Protein AF-A0AB72ZME0-F1 (afdb_monomer_lite)

pLDDT: mean 93.03, std 6.41, range [48.22, 98.38]

Radius of gyration: 19.63 Å; chains: 1; bounding box: 42×45×48 Å

Secondary structure (DSSP, 8-state):
-TTSTT------EEEEEEE-SSHHHHHHHHHHHHHHHHTT--EEEEE-GGGGT-SSHHHHHT-S-HHHHTTSGGGHHHHHHHTSGGGGGEEEE-S-EE-SPPBSTTSB--SSS-------SS-GGGS-EE-HHHHHHHHHHHHHHHHSSTT--SSTTTT----S-----------

Organism: NCBI:txid992134

Structure (mmCIF, N/CA/C/O backbone):
data_AF-A0AB72ZME0-F1
#
_entry.id   AF-A0AB72ZME0-F1
#
loop_
_atom_site.group_PDB
_atom_site.id
_atom_site.type_symbol
_atom_site.label_atom_id
_atom_site.label_alt_id
_atom_site.label_comp_id
_atom_site.label_asym_id
_atom_site.label_entity_id
_atom_site.label_seq_id
_atom_site.pdbx_PDB_ins_code
_atom_site.Cartn_x
_atom_site.Cartn_y
_atom_site.Cartn_z
_atom_site.occupancy
_atom_site.B_iso_or_equiv
_atom_site.auth_seq_id
_atom_site.auth_comp_id
_atom_site.auth_asym_id
_atom_site.auth_atom_id
_atom_site.pdbx_PDB_model_num
ATOM 1 N N . GLU A 1 1 ? 9.634 -21.412 -12.908 1.00 82.00 1 GLU A N 1
ATOM 2 C CA . GLU A 1 1 ? 8.438 -20.679 -13.377 1.00 82.00 1 GLU A CA 1
ATOM 3 C C . GLU A 1 1 ? 8.686 -19.833 -14.618 1.00 82.00 1 GLU A C 1
ATOM 5 O O . GLU A 1 1 ? 8.499 -20.377 -15.693 1.00 82.00 1 GLU A O 1
ATOM 10 N N . TYR A 1 2 ? 9.127 -18.568 -14.533 1.00 81.31 2 TYR A N 1
ATOM 11 C CA . TYR A 1 2 ? 9.151 -17.682 -15.717 1.00 81.31 2 TYR A CA 1
ATOM 12 C C . TYR A 1 2 ? 10.041 -18.182 -16.874 1.00 81.31 2 TYR A C 1
ATOM 14 O O . TYR A 1 2 ? 9.603 -18.197 -18.017 1.00 81.31 2 TYR A O 1
ATOM 22 N N . ASP A 1 3 ? 11.263 -18.635 -16.578 1.00 84.12 3 ASP A N 1
ATOM 23 C CA . ASP A 1 3 ? 12.234 -19.108 -17.584 1.00 84.12 3 ASP A CA 1
ATOM 24 C C . ASP A 1 3 ? 12.280 -20.647 -17.681 1.00 84.12 3 ASP A C 1
ATOM 26 O O . ASP A 1 3 ? 13.297 -21.264 -17.986 1.00 84.12 3 ASP A O 1
ATOM 30 N N . THR A 1 4 ? 11.182 -21.311 -17.316 1.00 88.94 4 THR A N 1
ATOM 31 C CA . THR A 1 4 ? 11.095 -22.775 -17.292 1.00 88.94 4 THR A CA 1
ATOM 32 C C . THR A 1 4 ? 10.085 -23.243 -18.338 1.00 88.94 4 THR A C 1
ATOM 34 O O . THR A 1 4 ? 8.924 -22.842 -18.258 1.00 88.94 4 THR A O 1
ATOM 37 N N . PRO A 1 5 ? 10.460 -24.110 -19.302 1.00 85.62 5 PRO A N 1
ATOM 38 C CA . PRO A 1 5 ? 9.501 -24.678 -20.247 1.00 85.62 5 PRO A CA 1
ATOM 39 C C . PRO A 1 5 ? 8.353 -25.394 -19.522 1.00 85.62 5 PRO A C 1
ATOM 41 O O . PRO A 1 5 ? 8.590 -26.305 -18.733 1.00 85.62 5 PRO A O 1
ATOM 44 N N . GLY A 1 6 ? 7.113 -24.974 -19.792 1.00 91.12 6 GLY A N 1
ATOM 45 C CA . GLY A 1 6 ? 5.913 -25.495 -19.126 1.00 91.12 6 GLY A CA 1
ATOM 46 C C . GLY A 1 6 ? 5.653 -24.943 -17.717 1.00 91.12 6 GLY A C 1
ATOM 47 O O . GLY A 1 6 ? 4.735 -25.425 -17.062 1.00 91.12 6 GLY A O 1
ATOM 48 N N . GLY A 1 7 ? 6.440 -23.967 -17.252 1.00 88.75 7 GLY A N 1
ATOM 49 C CA . GLY A 1 7 ? 6.212 -23.277 -15.982 1.00 88.75 7 GLY A CA 1
ATOM 50 C C . GLY A 1 7 ? 5.061 -22.271 -16.044 1.00 88.75 7 GLY A C 1
ATOM 51 O O . GLY A 1 7 ? 4.694 -21.780 -17.115 1.00 88.75 7 GLY A O 1
ATOM 52 N N . GLU A 1 8 ? 4.519 -21.932 -14.877 1.00 90.50 8 GLU A N 1
ATOM 53 C CA . GLU A 1 8 ? 3.464 -20.930 -14.721 1.00 90.50 8 GLU A CA 1
ATOM 54 C C . GLU A 1 8 ? 4.072 -19.645 -14.141 1.00 90.50 8 GLU A C 1
ATOM 56 O O . GLU A 1 8 ? 4.465 -19.613 -12.971 1.00 90.50 8 GLU A O 1
ATOM 61 N N . PRO A 1 9 ? 4.208 -18.564 -14.930 1.00 91.75 9 PRO A N 1
ATOM 62 C CA . PRO A 1 9 ? 4.853 -17.349 -14.457 1.00 91.75 9 PRO A CA 1
ATOM 63 C C . PRO A 1 9 ? 4.050 -16.705 -13.324 1.00 91.75 9 PRO A C 1
ATOM 65 O O . PRO A 1 9 ? 2.824 -16.593 -13.376 1.00 91.75 9 PRO A O 1
ATOM 68 N N . ILE A 1 10 ? 4.759 -16.229 -12.301 1.00 93.75 10 ILE A N 1
ATOM 69 C CA . ILE A 1 10 ? 4.130 -15.538 -11.177 1.00 93.75 10 ILE A CA 1
ATOM 70 C C . ILE A 1 10 ? 3.662 -14.161 -11.655 1.00 93.75 10 ILE A C 1
ATOM 72 O O . ILE A 1 10 ? 4.464 -13.341 -12.094 1.00 93.75 10 ILE A O 1
ATOM 76 N N . ALA A 1 11 ? 2.359 -13.898 -11.548 1.00 92.88 11 ALA A N 1
ATOM 77 C CA . ALA A 1 11 ? 1.760 -12.669 -12.062 1.00 92.88 11 ALA A CA 1
ATOM 78 C C . ALA A 1 11 ? 2.068 -11.429 -11.208 1.00 92.88 11 ALA A C 1
ATOM 80 O O . ALA A 1 11 ? 2.200 -10.332 -11.740 1.00 92.88 11 ALA A O 1
ATOM 81 N N . ALA A 1 12 ? 2.135 -11.581 -9.885 1.00 96.12 12 ALA A N 1
ATOM 82 C CA . ALA A 1 12 ? 2.455 -10.508 -8.948 1.00 96.12 12 ALA A CA 1
ATOM 83 C C . ALA A 1 12 ? 2.923 -11.092 -7.610 1.00 96.12 12 ALA A C 1
ATOM 85 O O . ALA A 1 12 ? 2.459 -12.158 -7.201 1.00 96.12 12 ALA A O 1
ATOM 86 N N . ALA A 1 13 ? 3.782 -10.365 -6.899 1.00 97.56 13 ALA A N 1
ATOM 87 C CA . ALA A 1 13 ? 4.153 -10.678 -5.523 1.00 97.56 13 ALA A CA 1
ATOM 88 C C . ALA A 1 13 ? 3.448 -9.718 -4.563 1.00 97.56 13 ALA A C 1
ATOM 90 O O . ALA A 1 13 ? 3.591 -8.502 -4.680 1.00 97.56 13 ALA A O 1
ATOM 91 N N . ILE A 1 14 ? 2.701 -10.261 -3.600 1.00 98.06 14 ILE A N 1
ATOM 92 C CA . ILE A 1 14 ? 1.997 -9.476 -2.580 1.00 98.06 14 ILE A CA 1
ATOM 93 C C . ILE A 1 14 ? 2.715 -9.656 -1.250 1.00 98.06 14 ILE A C 1
ATOM 95 O O . ILE A 1 14 ? 2.843 -10.767 -0.740 1.00 98.06 14 ILE A O 1
ATOM 99 N N . SER A 1 15 ? 3.191 -8.551 -0.699 1.00 97.12 15 SER A N 1
ATOM 100 C CA . SER A 1 15 ? 3.930 -8.513 0.551 1.00 97.12 15 SER A CA 1
ATOM 101 C C . SER A 1 15 ? 3.043 -8.070 1.702 1.00 97.12 15 SER A C 1
ATOM 103 O O . SER A 1 15 ? 2.248 -7.138 1.569 1.00 97.12 15 SER A O 1
ATOM 105 N N . ASN A 1 16 ? 3.235 -8.712 2.853 1.00 96.31 16 ASN A N 1
ATOM 106 C CA . ASN A 1 16 ? 2.682 -8.261 4.126 1.00 96.31 16 ASN A CA 1
ATOM 107 C C . ASN A 1 16 ? 3.666 -7.375 4.916 1.00 96.31 16 ASN A C 1
ATOM 109 O O . ASN A 1 16 ? 3.413 -7.058 6.074 1.00 96.31 16 ASN A O 1
ATOM 113 N N . TYR A 1 17 ? 4.801 -6.996 4.324 1.00 95.81 17 TYR A N 1
ATOM 114 C CA . TYR A 1 17 ? 5.729 -6.054 4.943 1.00 95.81 17 TYR A CA 1
ATOM 115 C C . TYR A 1 17 ? 5.244 -4.617 4.786 1.00 95.81 17 TYR A C 1
ATOM 117 O O . TYR A 1 17 ? 4.735 -4.224 3.732 1.00 95.81 17 TYR A O 1
ATOM 125 N N . GLU A 1 18 ? 5.466 -3.847 5.844 1.00 96.19 18 GLU A N 1
ATOM 126 C CA . GLU A 1 18 ? 5.328 -2.402 5.861 1.00 96.19 18 GLU A CA 1
ATOM 127 C C . GLU A 1 18 ? 6.729 -1.795 5.812 1.00 96.19 18 GLU A C 1
ATOM 129 O O . GLU A 1 18 ? 7.530 -2.027 6.714 1.00 96.19 18 GLU A O 1
ATOM 134 N N . PHE A 1 19 ? 7.030 -1.084 4.728 1.00 97.38 19 PHE A N 1
ATOM 135 C CA . PHE A 1 19 ? 8.337 -0.480 4.494 1.00 97.38 19 PHE A CA 1
ATOM 136 C C . PHE A 1 19 ? 8.390 0.936 5.069 1.00 97.38 19 PHE A C 1
ATOM 138 O O . PHE A 1 19 ? 7.417 1.696 4.988 1.00 97.38 19 PHE A O 1
ATOM 145 N N . ASP A 1 20 ? 9.553 1.318 5.582 1.00 95.94 20 ASP A N 1
ATOM 146 C CA . ASP A 1 20 ? 9.855 2.670 6.030 1.00 95.94 20 ASP A CA 1
ATOM 147 C C . ASP A 1 20 ? 10.879 3.380 5.116 1.00 95.94 20 ASP A C 1
ATOM 149 O O . ASP A 1 20 ? 11.230 2.927 4.022 1.00 95.94 20 ASP A O 1
ATOM 153 N N . ARG A 1 21 ? 11.318 4.573 5.534 1.00 94.69 21 ARG A N 1
ATOM 154 C CA . ARG A 1 21 ? 12.308 5.383 4.803 1.00 94.69 21 ARG A CA 1
ATOM 155 C C . ARG A 1 21 ? 13.759 5.012 5.125 1.00 94.69 21 ARG A C 1
ATOM 157 O O . ARG A 1 21 ? 14.677 5.730 4.715 1.00 94.69 21 ARG A O 1
ATOM 164 N N . SER A 1 22 ? 13.988 3.967 5.916 1.00 96.81 22 SER A N 1
ATOM 165 C CA . SER A 1 22 ? 15.321 3.579 6.362 1.00 96.81 22 SER A CA 1
ATOM 166 C C . SER A 1 22 ? 16.192 3.146 5.177 1.00 96.81 22 SER A C 1
ATOM 168 O O . SER A 1 22 ? 15.710 2.619 4.170 1.00 96.81 22 SER A O 1
ATOM 170 N N . PRO A 1 23 ? 17.518 3.340 5.262 1.00 96.25 23 PRO A N 1
ATOM 171 C CA . PRO A 1 23 ? 18.447 2.822 4.264 1.00 96.25 23 PRO A CA 1
ATOM 172 C C . PRO A 1 23 ? 18.276 1.337 3.932 1.00 96.25 23 PRO A C 1
ATOM 174 O O . PRO A 1 23 ? 18.524 0.950 2.791 1.00 96.25 23 PRO A O 1
ATOM 177 N N . GLN A 1 24 ? 17.913 0.532 4.929 1.00 97.19 24 GLN A N 1
ATOM 178 C CA . GLN A 1 24 ? 17.754 -0.910 4.842 1.00 97.19 24 GLN A CA 1
ATOM 179 C C . GLN A 1 24 ? 16.534 -1.265 3.993 1.00 97.19 24 GLN A C 1
ATOM 181 O O . GLN A 1 24 ? 16.676 -2.010 3.024 1.00 97.19 24 GLN A O 1
ATOM 186 N N . ASP A 1 25 ? 15.384 -0.654 4.274 1.00 97.75 25 ASP A N 1
ATOM 187 C CA . ASP A 1 25 ? 14.147 -0.901 3.532 1.00 97.75 25 ASP A CA 1
ATOM 188 C C . ASP A 1 25 ? 14.238 -0.398 2.094 1.00 97.75 25 ASP A C 1
ATOM 190 O O . ASP A 1 25 ? 13.860 -1.104 1.159 1.00 97.75 25 ASP A O 1
ATOM 194 N N . ILE A 1 26 ? 14.854 0.766 1.869 1.00 97.94 26 ILE A N 1
ATOM 195 C CA . ILE A 1 26 ? 15.099 1.254 0.506 1.00 97.94 26 ILE A CA 1
ATOM 196 C C . ILE A 1 26 ? 16.062 0.335 -0.264 1.00 97.94 26 ILE A C 1
ATOM 198 O O . ILE A 1 26 ? 15.895 0.127 -1.469 1.00 97.94 26 ILE A O 1
ATOM 202 N N . ALA A 1 27 ? 17.077 -0.229 0.397 1.00 97.75 27 ALA A N 1
ATOM 203 C CA . ALA A 1 27 ? 17.967 -1.202 -0.233 1.00 97.75 27 ALA A CA 1
ATOM 204 C C . ALA A 1 27 ? 17.237 -2.515 -0.556 1.00 97.75 27 ALA A C 1
ATOM 206 O O . ALA A 1 27 ? 17.448 -3.078 -1.632 1.00 97.75 27 ALA A O 1
ATOM 207 N N . LEU A 1 28 ? 16.351 -2.968 0.334 1.00 97.94 28 LEU A N 1
ATOM 208 C CA . LEU A 1 28 ? 15.506 -4.135 0.112 1.00 97.94 28 LEU A CA 1
ATOM 209 C C . LEU A 1 28 ? 14.566 -3.914 -1.080 1.00 97.94 28 LEU A C 1
ATOM 211 O O . LEU A 1 28 ? 14.568 -4.731 -1.999 1.00 97.94 28 LEU A O 1
ATOM 215 N N . LEU A 1 29 ? 13.853 -2.785 -1.133 1.00 98.12 29 LEU A N 1
ATOM 216 C CA . LEU A 1 29 ? 12.990 -2.417 -2.263 1.00 98.12 29 LEU A CA 1
ATOM 217 C C . LEU A 1 29 ? 13.755 -2.382 -3.588 1.00 98.12 29 LEU A C 1
ATOM 219 O O . LEU A 1 29 ? 13.258 -2.885 -4.590 1.00 98.12 29 LEU A O 1
ATOM 223 N N . ARG A 1 30 ? 14.987 -1.863 -3.593 1.00 97.94 30 ARG A N 1
ATOM 224 C CA . ARG A 1 30 ? 15.849 -1.856 -4.785 1.00 97.94 30 ARG A CA 1
ATOM 225 C C . ARG A 1 30 ? 16.263 -3.257 -5.237 1.00 97.94 30 ARG A C 1
ATOM 227 O O . ARG A 1 30 ? 16.419 -3.500 -6.429 1.00 97.94 30 ARG A O 1
ATOM 234 N N . ASN A 1 31 ? 16.500 -4.177 -4.308 1.00 97.69 31 ASN A N 1
ATOM 235 C CA . ASN A 1 31 ? 16.825 -5.556 -4.670 1.00 97.69 31 ASN A CA 1
ATOM 236 C C . ASN A 1 31 ? 15.583 -6.292 -5.182 1.00 97.69 31 ASN A C 1
ATOM 238 O O . ASN A 1 31 ? 15.660 -6.979 -6.198 1.00 97.69 31 ASN A O 1
ATOM 242 N N . ILE A 1 32 ? 14.435 -6.092 -4.530 1.00 97.88 32 ILE A N 1
ATOM 243 C CA . ILE A 1 32 ? 13.149 -6.644 -4.965 1.00 97.88 32 ILE A CA 1
ATOM 244 C C . ILE A 1 32 ? 12.785 -6.116 -6.353 1.00 97.88 32 ILE A C 1
ATOM 246 O O . ILE A 1 32 ? 12.384 -6.905 -7.201 1.00 97.88 32 ILE A O 1
ATOM 250 N N . SER A 1 33 ? 12.974 -4.820 -6.624 1.00 97.81 33 SER A N 1
ATOM 251 C CA . SER A 1 33 ? 12.619 -4.214 -7.911 1.00 97.81 33 SER A CA 1
ATOM 252 C C . SER A 1 33 ? 13.378 -4.842 -9.077 1.00 97.81 33 SER A C 1
ATOM 254 O O . SER A 1 33 ? 12.785 -5.077 -10.122 1.00 97.81 33 SER A O 1
ATOM 256 N N . LYS A 1 34 ? 14.656 -5.191 -8.888 1.00 97.50 34 LYS A N 1
ATOM 257 C CA . LYS A 1 34 ? 15.459 -5.892 -9.902 1.00 97.50 34 LYS A CA 1
ATOM 258 C C . LYS A 1 34 ? 14.909 -7.282 -10.214 1.00 97.50 34 LYS A C 1
ATOM 260 O O . LYS A 1 34 ? 14.816 -7.661 -11.377 1.00 97.50 34 LYS A O 1
ATOM 265 N N . VAL A 1 35 ? 14.535 -8.040 -9.180 1.00 96.56 35 VAL A N 1
ATOM 266 C CA . VAL A 1 35 ? 13.942 -9.379 -9.344 1.00 96.56 35 VAL A CA 1
ATOM 267 C C . VAL A 1 35 ? 12.570 -9.275 -10.010 1.00 96.56 35 VAL A C 1
ATOM 269 O O . VAL A 1 35 ? 12.286 -10.001 -10.959 1.00 96.56 35 VAL A O 1
ATOM 272 N N . ALA A 1 36 ? 11.744 -8.335 -9.550 1.00 97.31 36 ALA A N 1
ATOM 273 C CA . ALA A 1 36 ? 10.428 -8.039 -10.100 1.00 97.31 36 ALA A CA 1
ATOM 274 C C . ALA A 1 36 ? 10.502 -7.644 -11.585 1.00 97.31 36 ALA A C 1
ATOM 276 O O . ALA A 1 36 ? 9.726 -8.151 -12.393 1.00 97.31 36 ALA A O 1
ATOM 277 N N . ALA A 1 37 ? 11.471 -6.802 -11.955 1.00 96.88 37 ALA A N 1
ATOM 278 C CA . ALA A 1 37 ? 11.703 -6.389 -13.333 1.00 96.88 37 ALA A CA 1
ATOM 279 C C . ALA A 1 37 ? 12.152 -7.554 -14.223 1.00 96.88 37 ALA A C 1
ATOM 281 O O . ALA A 1 37 ? 11.607 -7.728 -15.310 1.00 96.88 37 ALA A O 1
ATOM 282 N N . ALA A 1 38 ? 13.091 -8.381 -13.750 1.00 95.50 38 ALA A N 1
ATOM 283 C CA . ALA A 1 38 ? 13.590 -9.537 -14.495 1.00 95.50 38 ALA A CA 1
ATOM 284 C C . ALA A 1 38 ? 12.515 -10.613 -14.730 1.00 95.50 38 ALA A C 1
ATOM 286 O O . ALA A 1 38 ? 12.517 -11.267 -15.769 1.00 95.50 38 ALA A O 1
ATOM 287 N N . ALA A 1 39 ? 11.595 -10.791 -13.777 1.00 95.62 39 ALA A N 1
ATOM 288 C CA . ALA A 1 39 ? 10.505 -11.763 -13.862 1.00 95.62 39 ALA A CA 1
ATOM 289 C C . ALA A 1 39 ? 9.193 -11.182 -14.426 1.00 95.62 39 ALA A C 1
ATOM 291 O O . ALA A 1 39 ? 8.195 -11.897 -14.482 1.00 95.62 39 ALA A O 1
ATOM 292 N N . HIS A 1 40 ? 9.166 -9.893 -14.791 1.00 95.38 40 HIS A N 1
ATOM 293 C CA . HIS A 1 40 ? 7.956 -9.150 -15.171 1.00 95.38 40 HIS A CA 1
ATOM 294 C C . HIS A 1 40 ? 6.791 -9.294 -14.175 1.00 95.38 40 HIS A C 1
ATOM 296 O O . HIS A 1 40 ? 5.620 -9.336 -14.550 1.00 95.38 40 HIS A O 1
ATOM 302 N N . MET A 1 41 ? 7.124 -9.332 -12.888 1.00 95.94 41 MET A N 1
ATOM 303 C CA . MET A 1 41 ? 6.198 -9.590 -11.794 1.00 95.94 41 MET A CA 1
ATOM 304 C C . MET A 1 41 ? 6.162 -8.366 -10.870 1.00 95.94 41 MET A C 1
ATOM 306 O O . MET A 1 41 ? 7.070 -8.216 -10.050 1.00 95.94 41 MET A O 1
ATOM 310 N N . PRO A 1 42 ? 5.146 -7.483 -10.950 1.00 97.12 42 PRO A N 1
ATOM 311 C CA . PRO A 1 42 ? 5.029 -6.363 -10.025 1.00 97.12 42 PRO A CA 1
ATOM 312 C C . PRO A 1 42 ? 4.973 -6.843 -8.571 1.00 97.12 42 PRO A C 1
ATOM 314 O O . PRO A 1 42 ? 4.313 -7.831 -8.239 1.00 97.12 42 PRO A O 1
ATOM 317 N N . PHE A 1 43 ? 5.650 -6.106 -7.699 1.00 98.38 43 PHE A N 1
ATOM 318 C CA . PHE A 1 43 ? 5.651 -6.323 -6.262 1.00 98.38 43 PHE A CA 1
ATOM 319 C C . PHE A 1 43 ? 4.798 -5.258 -5.580 1.00 98.38 43 PHE A C 1
ATOM 321 O O . PHE A 1 43 ? 5.044 -4.062 -5.738 1.00 98.38 43 PHE A O 1
ATOM 328 N N . ILE A 1 44 ? 3.812 -5.693 -4.799 1.00 98.31 44 ILE A N 1
ATOM 329 C CA . ILE A 1 44 ? 2.912 -4.824 -4.047 1.00 98.31 44 ILE A CA 1
ATOM 330 C C . ILE A 1 44 ? 3.188 -4.983 -2.552 1.00 98.31 44 ILE A C 1
ATOM 332 O O . ILE A 1 44 ? 2.995 -6.062 -1.996 1.00 98.31 44 ILE A O 1
ATOM 336 N N . GLY A 1 45 ? 3.609 -3.907 -1.894 1.00 97.75 45 GLY A N 1
ATOM 337 C CA . GLY A 1 45 ? 3.774 -3.829 -0.441 1.00 97.75 45 GLY A CA 1
ATOM 338 C C . GLY A 1 45 ? 2.955 -2.696 0.173 1.00 97.75 45 GLY A C 1
ATOM 339 O O . GLY A 1 45 ? 2.035 -2.160 -0.458 1.00 97.75 45 GLY A O 1
ATOM 340 N N . SER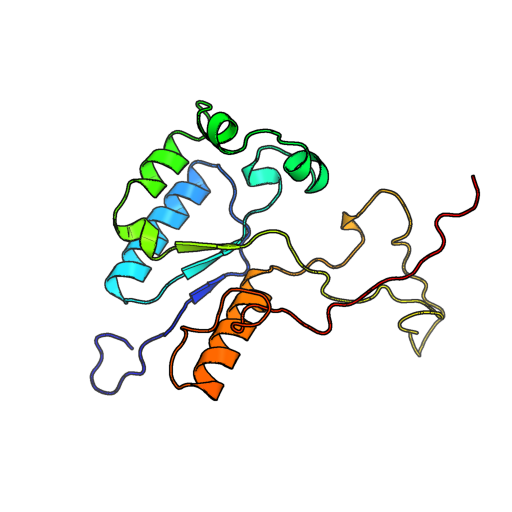 A 1 46 ? 3.300 -2.299 1.395 1.00 97.69 46 SER A N 1
ATOM 341 C CA . SER A 1 46 ? 2.720 -1.119 2.041 1.00 97.69 46 SER A CA 1
ATOM 342 C C . SER A 1 46 ? 3.757 -0.210 2.669 1.00 97.69 46 SER A C 1
ATOM 344 O O . SER A 1 46 ? 4.907 -0.593 2.869 1.00 97.69 46 SER A O 1
ATOM 346 N N . VAL A 1 47 ? 3.317 1.003 2.988 1.00 97.31 47 VAL A N 1
ATOM 347 C CA . VAL A 1 47 ? 4.048 1.958 3.822 1.00 97.31 47 VAL A CA 1
ATOM 348 C C . VAL A 1 47 ? 3.155 2.427 4.963 1.00 97.31 47 VAL A C 1
ATOM 350 O O . VAL A 1 47 ? 1.945 2.596 4.789 1.00 97.31 47 VAL A O 1
ATOM 353 N N . GLY A 1 48 ? 3.765 2.635 6.125 1.00 94.62 48 GLY A N 1
ATOM 354 C CA . GLY A 1 48 ? 3.091 3.116 7.327 1.00 94.62 48 GLY A CA 1
ATOM 355 C C . GLY A 1 48 ? 3.487 4.539 7.721 1.00 94.62 48 GLY A C 1
ATOM 356 O O . GLY A 1 48 ? 4.249 5.203 7.010 1.00 94.62 48 GLY A O 1
ATOM 357 N N . PRO A 1 49 ? 3.025 5.013 8.891 1.00 95.31 49 PRO A N 1
ATOM 358 C CA . PRO A 1 49 ? 3.397 6.316 9.445 1.00 95.31 49 PRO A CA 1
ATOM 359 C C . PRO A 1 49 ? 4.912 6.517 9.582 1.00 95.31 49 PRO A C 1
ATOM 361 O O . PRO A 1 49 ? 5.427 7.599 9.284 1.00 95.31 49 PRO A O 1
ATOM 364 N N . ALA A 1 50 ? 5.640 5.453 9.936 1.00 95.50 50 ALA A N 1
ATOM 365 C CA . ALA A 1 50 ? 7.092 5.470 10.098 1.00 95.50 50 ALA A CA 1
ATOM 366 C C . ALA A 1 50 ? 7.834 5.854 8.806 1.00 95.50 50 ALA A C 1
ATOM 368 O O . ALA A 1 50 ? 8.863 6.532 8.863 1.00 95.50 50 ALA A O 1
ATOM 369 N N . PHE A 1 51 ? 7.274 5.527 7.633 1.00 96.88 51 PHE A N 1
ATOM 370 C CA . PHE A 1 51 ? 7.806 5.976 6.344 1.00 96.88 51 PHE A CA 1
ATOM 371 C C . PHE A 1 51 ? 7.874 7.501 6.267 1.00 96.88 51 PHE A C 1
ATOM 373 O O . PHE A 1 51 ? 8.833 8.058 5.745 1.00 96.88 51 PHE A O 1
ATOM 380 N N . PHE A 1 52 ? 6.881 8.172 6.850 1.00 96.31 52 PHE A N 1
ATOM 381 C CA . PHE A 1 52 ? 6.804 9.622 6.937 1.00 96.31 52 PHE A CA 1
ATOM 382 C C . PHE A 1 52 ? 7.493 10.173 8.191 1.00 96.31 52 PHE A C 1
ATOM 384 O O . PHE A 1 52 ? 7.449 11.377 8.415 1.00 96.31 52 PHE A O 1
ATOM 391 N N . GLY A 1 53 ? 8.131 9.351 9.028 1.00 95.00 53 GLY A N 1
ATOM 392 C CA . GLY A 1 53 ? 8.670 9.781 10.322 1.00 95.00 53 GLY A CA 1
ATOM 393 C C . GLY A 1 53 ? 7.589 10.270 11.291 1.00 95.00 53 GLY A C 1
ATOM 394 O O . GLY A 1 53 ? 7.835 11.216 12.037 1.00 95.00 53 GLY A O 1
ATOM 395 N N . LYS A 1 54 ? 6.389 9.685 11.209 1.00 95.19 54 LYS A N 1
ATOM 396 C CA . LYS A 1 54 ? 5.231 9.955 12.069 1.00 95.19 54 LYS A CA 1
ATOM 397 C C . LYS A 1 54 ? 4.893 8.727 12.900 1.00 95.19 54 LYS A C 1
ATOM 399 O O . LYS A 1 54 ? 5.216 7.612 12.496 1.00 95.19 54 LYS A O 1
ATOM 404 N N . GLU A 1 55 ? 4.223 8.932 14.028 1.00 92.25 55 GLU A N 1
ATOM 405 C CA . GLU A 1 55 ? 3.818 7.825 14.905 1.00 92.25 55 GLU A CA 1
ATOM 406 C C . GLU A 1 55 ? 2.502 7.187 14.451 1.00 92.25 55 GLU A C 1
ATOM 408 O O . GLU A 1 55 ? 2.321 5.979 14.559 1.00 92.25 55 GLU A O 1
ATOM 413 N N . ASN A 1 56 ? 1.597 7.984 13.880 1.00 91.88 56 ASN A N 1
ATOM 414 C CA . ASN A 1 56 ? 0.266 7.543 13.474 1.00 91.88 56 ASN A CA 1
ATOM 415 C C . ASN A 1 56 ? -0.150 8.139 12.120 1.00 91.88 56 ASN A C 1
ATOM 417 O O . ASN A 1 56 ? 0.490 9.029 11.552 1.00 91.88 56 ASN A O 1
ATOM 421 N N . MET A 1 57 ? -1.241 7.604 11.574 1.00 92.12 57 MET A N 1
ATOM 422 C CA . MET A 1 57 ? -1.714 7.964 10.239 1.00 92.12 57 MET A CA 1
ATOM 423 C C . MET A 1 57 ? -2.404 9.340 10.196 1.00 92.12 57 MET A C 1
ATOM 425 O O . MET A 1 57 ? -2.444 9.965 9.135 1.00 92.12 57 MET A O 1
ATOM 429 N N . GLU A 1 58 ? -2.889 9.839 11.336 1.00 91.12 58 GLU A N 1
ATOM 430 C CA . GLU A 1 58 ? -3.492 11.173 11.464 1.00 91.12 58 GLU A CA 1
ATOM 431 C C . GLU A 1 58 ? -2.448 12.275 11.263 1.00 91.12 58 GLU A C 1
ATOM 433 O O . GLU A 1 58 ? -2.665 13.228 10.514 1.00 91.12 58 GLU A O 1
ATOM 438 N N . GLU A 1 59 ? -1.261 12.103 11.844 1.00 93.69 59 GLU A N 1
ATOM 439 C CA . GLU A 1 59 ? -0.135 13.015 11.652 1.00 93.69 59 GLU A CA 1
ATOM 440 C C . GLU A 1 59 ? 0.365 13.055 10.208 1.00 93.69 59 GLU A C 1
ATOM 442 O O . GLU A 1 59 ? 0.855 14.091 9.750 1.00 93.69 59 GLU A O 1
ATOM 447 N N . VAL A 1 60 ? 0.257 11.940 9.481 1.00 94.19 60 VAL A N 1
ATOM 448 C CA . VAL A 1 60 ? 0.576 11.912 8.049 1.00 94.19 60 VAL A CA 1
ATOM 449 C C . VAL A 1 60 ? -0.490 12.647 7.248 1.00 94.19 60 VAL A C 1
ATOM 451 O O . VAL A 1 60 ? -0.141 13.417 6.357 1.00 94.19 60 VAL A O 1
ATOM 454 N N . ALA A 1 61 ? -1.771 12.480 7.588 1.00 93.31 61 ALA A N 1
ATOM 455 C CA . ALA A 1 61 ? -2.855 13.238 6.964 1.00 93.31 61 ALA A CA 1
ATOM 456 C C . ALA A 1 61 ? -2.729 14.755 7.213 1.00 93.31 61 ALA A C 1
ATOM 458 O O . ALA A 1 61 ? -3.146 15.555 6.378 1.00 93.31 61 ALA A O 1
ATOM 459 N N . ALA A 1 62 ? -2.099 15.160 8.321 1.00 95.25 62 ALA A N 1
ATOM 460 C CA . ALA A 1 62 ? -1.812 16.559 8.634 1.00 95.25 62 ALA A CA 1
ATOM 461 C C . ALA A 1 62 ? -0.648 17.170 7.817 1.00 95.25 62 ALA A C 1
ATOM 463 O O . ALA A 1 62 ? -0.407 18.382 7.895 1.00 95.25 62 ALA A O 1
ATOM 464 N N . ILE A 1 63 ? 0.089 16.378 7.025 1.00 94.94 63 ILE A N 1
ATOM 465 C CA . ILE A 1 63 ? 1.149 16.887 6.143 1.00 94.94 63 ILE A CA 1
ATOM 466 C C . ILE A 1 63 ? 0.508 17.653 4.980 1.00 94.94 63 ILE A C 1
ATOM 468 O O . ILE A 1 63 ? -0.072 17.069 4.070 1.00 94.94 63 ILE A O 1
ATOM 472 N N . LYS A 1 64 ? 0.662 18.981 4.984 1.00 93.00 64 LYS A N 1
ATOM 473 C CA . LYS A 1 64 ? 0.065 19.870 3.970 1.00 93.00 64 LYS A CA 1
ATOM 474 C C . LYS A 1 64 ? 0.618 19.661 2.560 1.00 93.00 64 LYS A C 1
ATOM 476 O O . LYS A 1 64 ? -0.128 19.762 1.595 1.00 93.00 64 LYS A O 1
ATOM 481 N N . ASP A 1 65 ? 1.922 19.418 2.448 1.00 94.88 65 ASP A N 1
ATOM 482 C CA . ASP A 1 65 ? 2.613 19.273 1.167 1.00 94.88 65 ASP A CA 1
ATOM 483 C C . ASP A 1 65 ? 3.584 18.094 1.223 1.00 94.88 65 ASP A C 1
ATOM 485 O O . ASP A 1 65 ? 4.685 18.190 1.767 1.00 94.88 65 ASP A O 1
ATOM 489 N N . ILE A 1 66 ? 3.143 16.969 0.662 1.00 92.31 66 ILE A N 1
ATOM 490 C CA . ILE A 1 66 ? 3.915 15.725 0.592 1.00 92.31 66 ILE A CA 1
ATOM 491 C C . ILE A 1 66 ? 5.105 15.856 -0.374 1.00 92.31 66 ILE A C 1
ATOM 493 O O . ILE A 1 66 ? 6.136 15.224 -0.152 1.00 92.31 66 ILE A O 1
ATOM 497 N N . GLY A 1 67 ? 4.997 16.679 -1.423 1.00 91.88 67 GLY A N 1
ATOM 498 C CA . GLY A 1 67 ? 6.082 16.888 -2.385 1.00 91.88 67 GLY A CA 1
ATOM 499 C C . GLY A 1 67 ? 7.292 17.509 -1.700 1.00 91.88 67 GLY A C 1
ATOM 500 O O . GLY A 1 67 ? 8.352 16.888 -1.633 1.00 91.88 67 GLY A O 1
ATOM 501 N N . ASN A 1 68 ? 7.079 18.665 -1.066 1.00 94.62 68 ASN A N 1
ATOM 502 C CA . ASN A 1 68 ? 8.103 19.342 -0.268 1.00 94.62 68 ASN A CA 1
ATOM 503 C C . ASN A 1 68 ? 8.559 18.495 0.934 1.00 94.62 68 ASN A C 1
ATOM 505 O O . ASN A 1 68 ? 9.708 18.581 1.373 1.00 94.62 68 ASN A O 1
ATOM 50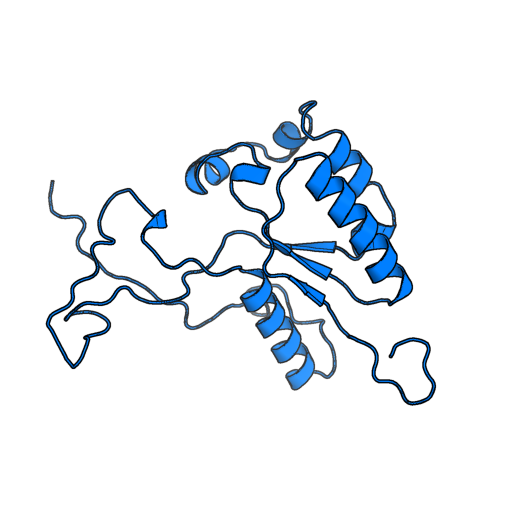9 N N . TYR A 1 69 ? 7.684 17.643 1.479 1.00 94.50 69 TYR A N 1
ATOM 510 C CA . TYR A 1 69 ? 8.051 16.719 2.554 1.00 94.50 69 TYR A CA 1
ATOM 511 C C . TYR A 1 69 ? 9.161 15.745 2.139 1.00 94.50 69 TYR A C 1
ATOM 513 O O . TYR A 1 69 ? 10.103 15.519 2.903 1.00 94.50 69 TYR A O 1
ATOM 521 N N . PHE A 1 70 ? 9.083 15.214 0.917 1.00 95.81 70 PHE A N 1
ATOM 522 C CA . PHE A 1 70 ? 10.078 14.295 0.364 1.00 95.81 70 PHE A CA 1
ATOM 523 C C . PHE A 1 70 ? 11.366 14.975 -0.118 1.00 95.81 70 PHE A C 1
ATOM 525 O O . PHE A 1 70 ? 12.314 14.281 -0.492 1.00 95.81 70 PHE A O 1
ATOM 532 N N . ASP A 1 71 ? 11.459 16.306 -0.058 1.00 95.06 71 ASP A N 1
ATOM 533 C CA . ASP A 1 71 ? 12.698 17.021 -0.375 1.00 95.06 71 ASP A CA 1
ATOM 534 C C . ASP A 1 71 ? 13.704 17.091 0.769 1.00 95.06 71 ASP A C 1
ATOM 536 O O . ASP A 1 71 ? 14.874 17.415 0.552 1.00 95.06 71 ASP A O 1
ATOM 540 N N . ARG A 1 72 ? 13.292 16.690 1.973 1.00 95.06 72 ARG A N 1
ATOM 541 C CA . ARG A 1 72 ? 14.176 16.578 3.135 1.00 95.06 72 ARG A CA 1
ATOM 542 C C . ARG A 1 72 ? 15.306 15.578 2.880 1.00 95.06 72 ARG A C 1
ATOM 544 O O . ARG A 1 72 ? 15.126 14.560 2.210 1.00 95.06 72 ARG A O 1
ATOM 551 N N . ALA A 1 73 ? 16.459 15.827 3.505 1.00 95.25 73 ALA A N 1
ATOM 552 C CA . ALA A 1 73 ? 17.662 15.000 3.363 1.00 95.25 73 ALA A CA 1
ATOM 553 C C . ALA A 1 73 ? 17.427 13.511 3.690 1.00 95.25 73 ALA A C 1
ATOM 555 O O . ALA A 1 73 ? 18.043 12.625 3.100 1.00 95.25 73 ALA A O 1
ATOM 556 N N . GLU A 1 74 ? 16.483 13.230 4.585 1.00 94.62 74 GLU A N 1
ATOM 557 C CA . GLU A 1 74 ? 16.084 11.881 4.985 1.00 94.62 74 GLU A CA 1
ATOM 558 C C . GLU A 1 74 ? 15.563 11.013 3.826 1.00 94.62 74 GLU A C 1
ATOM 560 O O . GLU A 1 74 ? 15.689 9.792 3.879 1.00 94.62 74 GLU A O 1
ATOM 565 N N . TYR A 1 75 ? 15.033 11.621 2.758 1.00 97.12 75 TYR A N 1
ATOM 566 C CA . TYR A 1 75 ? 14.450 10.919 1.609 1.00 97.12 75 TYR A CA 1
ATOM 567 C C . TYR A 1 75 ? 15.364 10.876 0.384 1.00 97.12 75 TYR A C 1
ATOM 569 O O . TYR A 1 75 ? 14.935 10.421 -0.674 1.00 97.12 75 TYR A O 1
ATOM 577 N N . ILE A 1 76 ? 16.635 1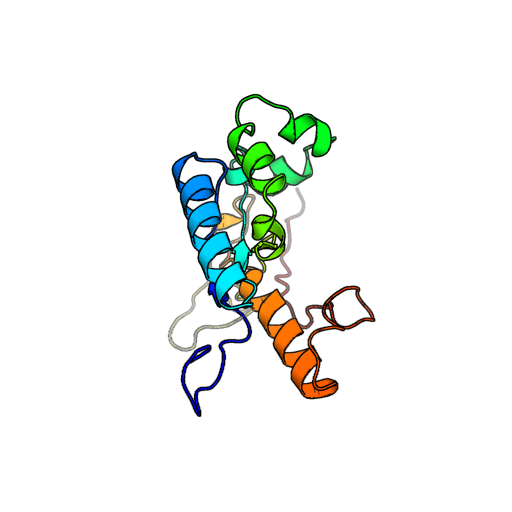1.287 0.486 1.00 97.06 76 ILE A N 1
ATOM 578 C CA . ILE A 1 76 ? 17.575 11.246 -0.652 1.00 97.06 76 ILE A CA 1
ATOM 579 C C . ILE A 1 76 ? 17.650 9.836 -1.260 1.00 97.06 76 ILE A C 1
ATOM 581 O O . ILE A 1 76 ? 17.608 9.682 -2.479 1.00 97.06 76 ILE A O 1
ATOM 585 N N . LYS A 1 77 ? 17.696 8.791 -0.421 1.00 96.88 77 LYS A N 1
ATOM 586 C CA . LYS A 1 77 ? 17.732 7.394 -0.888 1.00 96.88 77 LYS A CA 1
ATOM 587 C C . LYS A 1 77 ? 16.422 6.963 -1.545 1.00 96.88 77 LYS A C 1
ATOM 589 O O . LYS A 1 77 ? 16.468 6.246 -2.541 1.00 96.88 77 LYS A O 1
ATOM 594 N N . TRP A 1 78 ? 15.286 7.405 -1.004 1.00 97.38 78 TRP A N 1
ATOM 595 C CA . TRP A 1 78 ? 13.962 7.157 -1.576 1.00 97.38 78 TRP A CA 1
ATOM 596 C C . TRP A 1 78 ? 13.813 7.817 -2.949 1.00 97.38 78 TRP A C 1
ATOM 598 O O . TRP A 1 78 ? 13.405 7.153 -3.897 1.00 97.38 78 TRP A O 1
ATOM 608 N N . LYS A 1 79 ? 14.223 9.084 -3.089 1.00 96.56 79 LYS A N 1
ATOM 609 C CA . LYS A 1 79 ? 14.231 9.798 -4.374 1.00 96.56 79 LYS A CA 1
ATOM 610 C C . LYS A 1 79 ? 15.113 9.091 -5.402 1.00 96.56 79 LYS A C 1
ATOM 612 O O . LYS A 1 79 ? 14.619 8.701 -6.450 1.00 96.56 79 LYS A O 1
ATOM 617 N N . ALA A 1 80 ? 16.357 8.779 -5.036 1.00 96.81 80 ALA A N 1
ATOM 618 C CA . ALA A 1 80 ? 17.263 8.038 -5.913 1.00 96.81 80 ALA A CA 1
ATOM 619 C C . ALA A 1 80 ? 16.728 6.646 -6.306 1.00 96.81 80 ALA A C 1
ATOM 621 O O . ALA A 1 80 ? 17.019 6.151 -7.390 1.00 96.81 80 ALA A O 1
ATOM 622 N N . PHE A 1 81 ? 15.961 5.987 -5.430 1.00 97.81 81 PHE A N 1
ATOM 623 C CA . PHE A 1 81 ? 15.270 4.747 -5.779 1.00 97.81 81 PHE A CA 1
ATOM 624 C C . PHE A 1 81 ? 14.129 4.990 -6.777 1.00 97.81 81 PHE A C 1
ATOM 626 O O . PHE A 1 81 ? 14.050 4.268 -7.766 1.00 97.81 81 PHE A O 1
ATOM 633 N N . ARG A 1 82 ? 13.293 6.014 -6.579 1.00 97.06 82 ARG A N 1
ATOM 634 C CA . ARG A 1 82 ? 12.213 6.377 -7.515 1.00 97.06 82 ARG A CA 1
ATOM 635 C C . ARG A 1 82 ? 12.709 6.798 -8.900 1.00 97.06 82 ARG A C 1
ATOM 637 O O . ARG A 1 82 ? 11.987 6.603 -9.868 1.00 97.06 82 ARG A O 1
ATOM 644 N N . ASP A 1 83 ? 13.919 7.340 -8.991 1.00 96.94 83 ASP A N 1
ATOM 645 C CA . ASP A 1 83 ? 14.544 7.697 -10.270 1.00 96.94 83 ASP A CA 1
ATOM 646 C C . ASP A 1 83 ? 15.077 6.469 -11.034 1.00 96.94 83 ASP A C 1
ATOM 648 O O . ASP A 1 83 ? 15.444 6.570 -12.203 1.00 96.94 83 ASP A O 1
ATOM 652 N N . SER A 1 84 ? 15.136 5.296 -10.391 1.00 97.19 84 SER A N 1
ATOM 653 C CA . SER A 1 84 ? 15.575 4.061 -11.043 1.00 97.19 84 SER A CA 1
ATOM 654 C C . SER A 1 84 ? 14.481 3.449 -11.917 1.00 97.19 84 SER A C 1
ATOM 656 O O . SER A 1 84 ? 13.300 3.472 -11.566 1.00 97.19 84 SER A O 1
ATOM 658 N N . ASP A 1 85 ? 14.888 2.835 -13.029 1.00 96.69 85 ASP A N 1
ATOM 659 C CA . ASP A 1 85 ? 13.967 2.255 -14.011 1.00 96.69 85 ASP A CA 1
ATOM 660 C C . ASP A 1 85 ? 13.117 1.116 -13.433 1.00 96.69 85 ASP A C 1
ATOM 662 O O . ASP A 1 85 ? 11.907 1.052 -13.661 1.00 96.69 85 ASP A O 1
ATOM 666 N N . ASP A 1 86 ? 13.746 0.270 -12.614 1.00 97.31 86 ASP A N 1
ATOM 667 C CA . ASP A 1 86 ? 13.128 -0.898 -11.985 1.00 97.31 86 ASP A CA 1
ATOM 668 C C . ASP A 1 86 ? 12.042 -0.515 -10.970 1.00 97.31 86 ASP A C 1
ATOM 670 O O . ASP A 1 86 ? 11.158 -1.322 -10.672 1.00 97.31 86 ASP A O 1
ATOM 674 N N . SER A 1 87 ? 12.063 0.717 -10.444 1.00 97.50 87 SER A N 1
ATOM 675 C CA . SER A 1 87 ? 11.089 1.177 -9.444 1.00 97.50 87 SER A CA 1
ATOM 676 C C . SER A 1 87 ? 9.644 1.131 -9.949 1.00 97.50 87 SER A C 1
ATOM 678 O O . SER A 1 87 ? 8.723 0.991 -9.146 1.00 97.50 87 SER A O 1
ATOM 680 N N . ARG A 1 88 ? 9.437 1.132 -11.276 1.00 97.69 88 ARG A N 1
ATOM 681 C CA . ARG A 1 88 ? 8.126 0.963 -11.924 1.00 97.69 88 ARG A CA 1
ATOM 682 C C . ARG A 1 88 ? 7.411 -0.341 -11.550 1.00 97.69 88 ARG A C 1
ATOM 684 O O . ARG A 1 88 ? 6.192 -0.417 -11.677 1.00 97.69 88 ARG A O 1
ATOM 691 N N . TYR A 1 89 ? 8.158 -1.364 -11.127 1.00 98.12 89 TYR A N 1
ATOM 692 C CA . TYR A 1 89 ? 7.610 -2.658 -10.718 1.00 98.12 89 TYR A CA 1
ATOM 693 C C . TYR A 1 89 ? 7.198 -2.694 -9.244 1.00 98.12 89 TYR A C 1
ATOM 695 O O . TYR A 1 89 ? 6.642 -3.696 -8.801 1.00 98.12 89 TYR A O 1
ATOM 703 N N . ILE A 1 90 ? 7.453 -1.631 -8.478 1.00 98.38 90 ILE A N 1
ATOM 704 C CA . ILE A 1 90 ? 7.091 -1.548 -7.065 1.00 98.38 90 ILE A CA 1
ATOM 705 C C . ILE A 1 90 ? 5.831 -0.696 -6.894 1.00 98.38 90 ILE A C 1
ATOM 707 O O . ILE A 1 90 ? 5.806 0.488 -7.222 1.00 98.38 90 ILE A O 1
ATOM 711 N N . GLY A 1 91 ? 4.793 -1.295 -6.313 1.00 97.69 91 GLY A N 1
ATOM 712 C CA . GLY A 1 91 ? 3.614 -0.604 -5.802 1.00 97.69 91 GLY A CA 1
ATOM 713 C C . GLY A 1 91 ? 3.611 -0.610 -4.276 1.00 97.69 91 GLY A C 1
ATOM 714 O O . GLY A 1 91 ? 3.730 -1.664 -3.660 1.00 97.69 91 GLY A O 1
ATOM 715 N N . LEU A 1 92 ? 3.451 0.553 -3.649 1.00 97.94 92 LEU A N 1
ATOM 716 C CA . LEU A 1 92 ? 3.311 0.667 -2.196 1.00 97.94 92 LEU A CA 1
ATOM 717 C C . LEU A 1 92 ? 1.933 1.234 -1.869 1.00 97.94 92 LEU A C 1
ATOM 719 O O . LEU A 1 92 ? 1.565 2.310 -2.337 1.00 97.94 92 LEU A O 1
ATOM 723 N N . THR A 1 93 ? 1.163 0.482 -1.090 1.00 97.38 93 THR A N 1
ATOM 724 C CA . THR A 1 93 ? -0.197 0.842 -0.681 1.00 97.38 93 THR A CA 1
ATOM 725 C C . THR A 1 93 ? -0.212 1.525 0.685 1.00 97.38 93 THR A C 1
ATOM 727 O O . THR A 1 93 ? 0.592 1.219 1.565 1.00 97.38 93 THR A O 1
ATOM 730 N N . MET A 1 94 ? -1.143 2.459 0.860 1.00 94.88 94 MET A N 1
ATOM 731 C CA . MET A 1 94 ? -1.480 3.097 2.134 1.00 94.88 94 MET A CA 1
ATOM 732 C C . MET A 1 94 ? -2.876 3.738 2.018 1.00 94.88 94 MET A C 1
ATOM 734 O O . MET A 1 94 ? -3.257 4.119 0.905 1.00 94.88 94 MET A O 1
ATOM 738 N N . PRO A 1 95 ? -3.632 3.903 3.123 1.00 94.19 95 PRO A N 1
ATOM 739 C CA . PRO A 1 95 ? -3.359 3.420 4.485 1.00 94.19 95 PRO A CA 1
ATOM 740 C C . PRO A 1 95 ? -3.786 1.951 4.691 1.00 94.19 95 PRO A C 1
ATOM 742 O O . PRO A 1 95 ? -4.355 1.340 3.791 1.00 94.19 95 PRO A O 1
ATOM 745 N N . ARG A 1 96 ? -3.529 1.390 5.884 1.00 94.19 96 ARG A N 1
ATOM 746 C CA . ARG A 1 96 ? -4.055 0.081 6.333 1.00 94.19 96 ARG A CA 1
ATOM 747 C C . ARG A 1 96 ? -5.598 0.079 6.357 1.00 94.19 96 ARG A C 1
ATOM 749 O O . ARG A 1 96 ? -6.223 1.131 6.470 1.00 94.19 96 ARG A O 1
ATOM 756 N N . VAL A 1 97 ? -6.213 -1.104 6.284 1.00 94.00 97 VAL A N 1
ATOM 757 C CA . VAL A 1 97 ? -7.679 -1.294 6.335 1.00 94.00 97 VAL A CA 1
ATOM 758 C C . VAL A 1 97 ? -8.092 -2.084 7.574 1.00 94.00 97 VAL A C 1
ATOM 760 O O . VAL A 1 97 ? -7.314 -2.889 8.079 1.00 94.00 97 VAL A O 1
ATOM 763 N N . LEU A 1 98 ? -9.309 -1.878 8.082 1.00 94.62 98 LEU A N 1
ATOM 764 C CA . LEU A 1 98 ? -9.788 -2.616 9.251 1.00 94.62 98 LEU A CA 1
ATOM 765 C C . LEU A 1 98 ? -10.037 -4.086 8.877 1.00 94.62 98 LEU A C 1
ATOM 767 O O . LEU A 1 98 ? -10.819 -4.372 7.973 1.00 94.62 98 LEU A O 1
ATOM 771 N N . G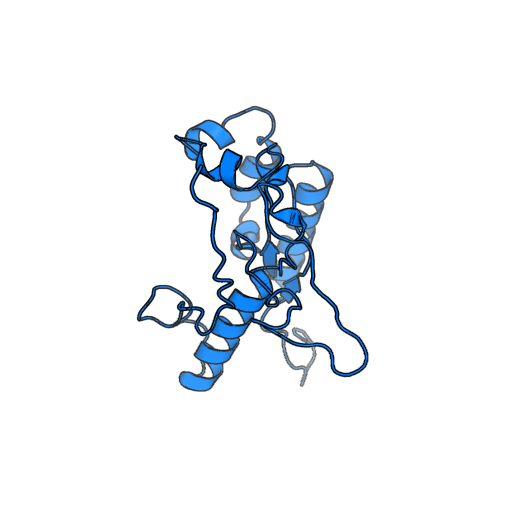LY A 1 99 ? -9.370 -5.015 9.563 1.00 93.19 99 GLY A N 1
ATOM 772 C CA . GLY A 1 99 ? -9.464 -6.447 9.262 1.00 93.19 99 GLY A CA 1
ATOM 773 C C . GLY A 1 99 ? -10.673 -7.131 9.891 1.00 93.19 99 GLY A C 1
ATOM 774 O O . GLY A 1 99 ? -11.202 -8.101 9.352 1.00 93.19 99 GLY A O 1
ATOM 775 N N . ARG A 1 100 ? -11.112 -6.637 11.051 1.00 94.38 100 ARG A N 1
ATOM 776 C CA . ARG A 1 100 ? -12.143 -7.269 11.880 1.00 94.38 100 ARG A CA 1
ATOM 777 C C . ARG A 1 100 ? -12.865 -6.227 12.735 1.00 94.38 100 ARG A C 1
ATOM 779 O O . ARG A 1 100 ? -12.246 -5.279 13.208 1.00 94.38 100 ARG A O 1
ATOM 786 N N . LEU A 1 101 ? -14.153 -6.459 12.998 1.00 93.69 101 LEU A N 1
ATOM 787 C CA . LEU A 1 101 ? -14.882 -5.740 14.046 1.00 93.69 101 LEU A CA 1
ATOM 788 C C . LEU A 1 101 ? -14.443 -6.198 15.445 1.00 93.69 101 LEU A C 1
ATOM 790 O O . LEU A 1 101 ? -14.285 -7.406 15.660 1.00 93.69 101 LEU A O 1
ATOM 794 N N . PRO A 1 102 ? -14.293 -5.273 16.407 1.00 94.12 102 PRO A N 1
ATOM 795 C CA . PRO A 1 102 ? -13.989 -5.626 17.788 1.00 94.12 102 PRO A CA 1
ATOM 796 C C . PRO A 1 102 ? -15.056 -6.564 18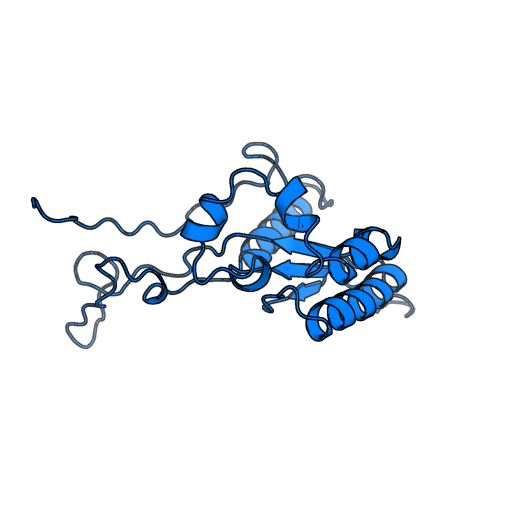.361 1.00 94.12 102 PRO A C 1
ATOM 798 O O . PRO A 1 102 ? -16.226 -6.480 17.983 1.00 94.12 102 PRO A O 1
ATOM 801 N N . TYR A 1 103 ? -14.663 -7.460 19.264 1.00 94.00 103 TYR A N 1
ATOM 802 C CA . TYR A 1 103 ? -15.605 -8.360 19.923 1.00 94.00 103 TYR A CA 1
ATOM 803 C C . TYR A 1 103 ? -16.466 -7.598 20.930 1.00 94.00 103 TYR A C 1
ATOM 805 O O . TYR A 1 103 ? -15.976 -6.753 21.680 1.00 94.00 103 TYR A O 1
ATOM 813 N N . GLY A 1 104 ? -17.749 -7.927 20.972 1.00 91.62 104 GLY A N 1
ATOM 814 C CA . GLY A 1 104 ? -18.706 -7.290 21.862 1.00 91.62 104 GLY A CA 1
ATOM 815 C C . GLY A 1 104 ? -20.130 -7.782 21.612 1.00 91.62 104 GLY A C 1
ATOM 816 O O . GLY A 1 104 ? -20.406 -8.349 20.553 1.00 91.62 104 GLY A O 1
ATOM 817 N N . PRO A 1 105 ? -21.043 -7.578 22.574 1.00 86.75 105 PRO A N 1
ATOM 818 C CA . PRO A 1 105 ? -22.441 -7.981 22.438 1.00 86.75 105 PRO A CA 1
ATOM 819 C C . PRO A 1 105 ? -23.147 -7.268 21.275 1.00 86.75 105 PRO A C 1
ATOM 821 O O . PRO A 1 105 ? -23.967 -7.886 20.604 1.00 86.75 105 PRO A O 1
ATOM 824 N N . ASP A 1 106 ? -22.778 -6.012 21.004 1.00 85.12 106 ASP A N 1
ATOM 825 C CA . ASP A 1 106 ? -23.374 -5.182 19.945 1.00 85.12 106 ASP A CA 1
ATOM 826 C C . ASP A 1 106 ? -22.716 -5.385 18.567 1.00 85.12 106 ASP A C 1
ATOM 828 O O . ASP A 1 106 ? -23.194 -4.864 17.560 1.00 85.12 106 ASP A O 1
ATOM 832 N N . THR A 1 107 ? -21.602 -6.122 18.510 1.00 89.25 107 THR A N 1
ATOM 833 C CA . THR A 1 107 ? -20.809 -6.347 17.295 1.00 89.25 107 THR A CA 1
ATOM 834 C C . THR A 1 107 ? -20.677 -7.841 16.999 1.00 89.25 107 THR A C 1
ATOM 836 O O . THR A 1 107 ? -21.539 -8.432 16.353 1.00 89.25 107 THR A O 1
ATOM 839 N N . VAL A 1 108 ? -19.588 -8.468 17.451 1.00 89.88 108 VAL A N 1
ATOM 840 C CA . VAL A 1 108 ? -19.297 -9.891 17.263 1.00 89.88 108 VAL A CA 1
ATOM 841 C C . VAL A 1 108 ? -19.235 -10.549 18.644 1.00 89.88 108 VAL A C 1
ATOM 843 O O . VAL A 1 108 ? -18.229 -10.389 19.340 1.00 89.88 108 VAL A O 1
ATOM 846 N N . PRO A 1 109 ? -20.278 -11.282 19.073 1.00 89.75 109 PRO A N 1
ATOM 847 C CA . PRO A 1 109 ? -20.293 -11.906 20.389 1.00 89.75 109 PRO A CA 1
ATOM 848 C C . PRO A 1 109 ? -19.454 -13.191 20.419 1.00 89.75 109 PRO A C 1
ATOM 850 O O . PRO A 1 109 ? -19.454 -13.992 19.480 1.00 89.75 109 PRO A O 1
ATOM 853 N N . VAL A 1 110 ? -18.774 -13.425 21.541 1.00 91.56 110 VAL A N 1
ATOM 854 C CA . VAL A 1 110 ? -18.076 -14.688 21.825 1.00 91.56 110 VAL A CA 1
ATOM 855 C C . VAL A 1 110 ? -19.047 -15.657 22.503 1.00 91.56 110 VAL A C 1
ATOM 857 O O . VAL A 1 110 ? -19.769 -15.283 23.421 1.00 91.56 110 VAL A O 1
ATOM 860 N N . ARG A 1 111 ? -19.078 -16.922 22.060 1.00 87.69 111 ARG A N 1
ATOM 861 C CA . ARG A 1 111 ? -20.054 -17.916 22.555 1.00 87.69 111 ARG A CA 1
ATOM 862 C C . ARG A 1 111 ? -19.785 -18.397 23.984 1.00 87.69 111 ARG A C 1
ATOM 864 O O . ARG A 1 111 ? -20.730 -18.695 24.703 1.00 87.69 111 ARG A O 1
ATOM 871 N N . SER A 1 112 ? -18.517 -18.524 24.372 1.00 89.88 112 SER A N 1
ATOM 872 C CA . SER A 1 112 ? -18.132 -19.217 25.612 1.00 89.88 112 SER A CA 1
ATOM 873 C C . SER A 1 112 ? -18.115 -18.321 26.850 1.00 89.88 112 SER A C 1
ATOM 875 O O . SER A 1 112 ? -18.254 -18.820 27.962 1.00 89.88 112 SER A O 1
ATOM 877 N N . PHE A 1 113 ? -17.906 -17.017 26.681 1.00 91.62 113 PHE A N 1
ATOM 878 C CA . PHE A 1 113 ? -17.846 -16.057 27.779 1.00 91.62 113 PHE A CA 1
ATOM 879 C C . PHE A 1 113 ? -18.175 -14.653 27.278 1.00 91.62 113 PHE A C 1
ATOM 881 O O . PHE A 1 113 ? -18.021 -14.353 26.094 1.00 91.62 113 PHE A O 1
ATOM 888 N N . ASN A 1 114 ? -18.610 -13.789 28.196 1.00 90.56 114 ASN A N 1
ATOM 889 C CA . ASN A 1 114 ? -18.889 -12.395 27.883 1.00 90.56 114 ASN A CA 1
ATOM 890 C C . ASN A 1 114 ? -17.571 -11.631 27.696 1.00 90.56 114 ASN A C 1
ATOM 892 O O . ASN A 1 114 ? -16.919 -11.258 28.672 1.00 90.56 114 ASN A O 1
ATOM 896 N N . TYR A 1 115 ? -17.171 -11.440 26.442 1.00 93.06 115 TYR A N 1
ATOM 897 C CA . TYR A 1 115 ? -15.981 -10.685 26.076 1.00 93.06 115 TYR A CA 1
ATOM 898 C C . TYR A 1 115 ? -16.360 -9.375 25.397 1.00 93.06 115 TYR A C 1
ATOM 900 O O . TYR A 1 115 ? -17.116 -9.368 24.425 1.00 93.06 115 TYR A O 1
ATOM 908 N N . VAL A 1 116 ? -15.790 -8.281 25.897 1.00 92.25 116 VAL A N 1
ATOM 909 C CA . VAL A 1 116 ? -15.925 -6.943 25.321 1.00 92.25 116 VAL A CA 1
ATOM 910 C C . VAL A 1 116 ? -14.528 -6.396 25.089 1.00 92.25 116 VAL A C 1
ATOM 912 O O . VAL A 1 116 ? -13.783 -6.130 26.035 1.00 92.25 116 VAL A O 1
ATOM 915 N N . GLU A 1 117 ? -14.167 -6.251 23.823 1.00 92.62 117 GLU A N 1
ATOM 916 C CA . GLU A 1 117 ? -12.868 -5.748 23.409 1.00 92.62 117 GLU A CA 1
ATOM 917 C C . GLU A 1 117 ? -12.806 -4.228 23.600 1.00 92.62 117 GLU A C 1
ATOM 919 O O . GLU A 1 117 ? -13.621 -3.470 23.071 1.00 92.62 117 GLU A O 1
ATOM 924 N N . GLN A 1 118 ? -11.834 -3.768 24.385 1.00 90.06 118 GLN A N 1
ATOM 925 C CA . GLN A 1 118 ? -11.725 -2.367 24.797 1.00 90.06 118 GLN A CA 1
ATOM 926 C C . GLN A 1 118 ? -10.964 -1.527 23.763 1.00 90.06 118 GLN A C 1
ATOM 928 O O . GLN A 1 118 ? -9.857 -1.054 24.021 1.00 90.06 118 GLN A O 1
ATOM 933 N N . VAL A 1 119 ? -11.568 -1.331 22.588 1.00 89.94 119 VAL A N 1
ATOM 934 C CA . VAL A 1 119 ? -10.991 -0.530 21.485 1.00 89.94 119 VAL A CA 1
ATOM 935 C C . VAL A 1 119 ? -11.448 0.931 21.468 1.00 89.94 119 VAL A C 1
ATOM 937 O O . VAL A 1 119 ? -10.991 1.713 20.639 1.00 89.94 119 VAL A O 1
ATOM 940 N N . LYS A 1 120 ? -12.386 1.308 22.344 1.00 83.38 120 LYS A N 1
ATOM 941 C CA . LYS A 1 120 ? -12.887 2.685 22.430 1.00 83.38 120 LYS A CA 1
ATOM 942 C C . LYS A 1 120 ? -11.797 3.602 22.994 1.00 83.38 120 LYS A C 1
ATOM 944 O O . LYS A 1 120 ? -11.117 3.235 23.952 1.00 83.38 120 LYS A O 1
ATOM 949 N N . GLY A 1 121 ? -11.680 4.803 22.432 1.00 80.44 121 GLY A N 1
ATOM 950 C CA . GLY A 1 121 ? -10.727 5.826 22.861 1.00 80.44 121 GLY A CA 1
ATOM 951 C C . GLY A 1 121 ? -9.919 6.410 21.697 1.00 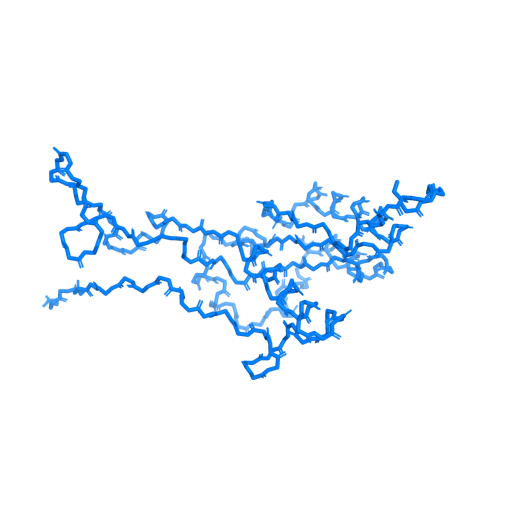80.44 121 GLY A C 1
ATOM 952 O O . GLY A 1 121 ? -10.185 6.073 20.544 1.00 80.44 121 GLY A O 1
ATOM 953 N N . PRO A 1 122 ? -8.942 7.282 21.999 1.00 79.75 122 PRO A N 1
ATOM 954 C CA . PRO A 1 122 ? -8.076 7.905 20.992 1.00 79.75 122 PRO A CA 1
ATOM 955 C C . PRO A 1 122 ? -7.021 6.941 20.423 1.00 79.75 122 PRO A C 1
ATOM 957 O O . PRO A 1 122 ? -6.377 7.233 19.424 1.00 79.75 122 PRO A O 1
ATOM 960 N N . ASP A 1 123 ? -6.808 5.798 21.074 1.00 85.56 123 ASP A N 1
ATOM 961 C CA . ASP A 1 123 ? -5.794 4.822 20.687 1.00 85.56 123 ASP A CA 1
ATOM 962 C C . ASP A 1 123 ? -6.327 3.872 19.605 1.00 85.56 123 ASP A C 1
ATOM 964 O O . ASP A 1 123 ? -6.982 2.862 19.883 1.00 85.56 123 ASP A O 1
ATOM 968 N N . HIS A 1 124 ? -6.042 4.217 18.351 1.00 87.44 124 HIS A N 1
ATOM 969 C CA . HIS A 1 124 ? -6.487 3.464 17.184 1.00 87.44 124 HIS A CA 1
ATOM 970 C C . HIS A 1 124 ? -5.704 2.166 16.941 1.00 87.44 124 HIS A C 1
ATOM 972 O O . HIS A 1 124 ? -6.180 1.326 16.178 1.00 87.44 124 HIS A O 1
ATOM 978 N N . GLU A 1 125 ? -4.559 1.935 17.591 1.00 89.44 125 GLU A N 1
ATOM 979 C CA . GLU A 1 125 ? -3.772 0.699 17.413 1.00 89.44 125 GLU A CA 1
ATOM 980 C C . GLU A 1 125 ? -4.397 -0.513 18.124 1.00 89.44 125 GLU A C 1
ATOM 982 O O . GLU A 1 125 ? -3.992 -1.652 17.904 1.00 89.44 125 GLU A O 1
ATOM 987 N N . ARG A 1 126 ? -5.449 -0.299 18.926 1.00 91.69 126 ARG A N 1
ATOM 988 C CA . ARG A 1 126 ? -6.249 -1.388 19.512 1.00 91.69 126 ARG A CA 1
ATOM 989 C C . ARG A 1 126 ? -7.110 -2.121 18.490 1.00 91.69 126 ARG A C 1
ATOM 991 O O . ARG A 1 126 ? -7.584 -3.220 18.769 1.00 91.69 126 ARG A O 1
ATOM 998 N N . TYR A 1 127 ? -7.347 -1.518 17.328 1.00 94.06 127 TYR A N 1
ATOM 999 C CA . TYR A 1 127 ? -8.028 -2.188 16.230 1.00 94.06 127 TYR A CA 1
ATOM 1000 C C . TYR A 1 127 ? -7.084 -3.137 15.496 1.00 94.06 127 TYR A C 1
ATOM 1002 O O . TYR A 1 127 ? -5.897 -2.869 15.323 1.00 94.06 127 TYR A O 1
ATOM 1010 N N . LEU A 1 128 ? -7.641 -4.232 14.975 1.00 94.62 128 LEU A N 1
ATOM 1011 C CA . LEU A 1 128 ? -6.892 -5.124 14.099 1.00 94.62 128 LEU A CA 1
ATOM 1012 C C . LEU A 1 128 ? -6.791 -4.530 12.690 1.00 94.62 128 LEU A C 1
ATOM 1014 O O . LEU A 1 128 ? -7.663 -4.744 11.841 1.00 94.62 128 LEU A O 1
ATOM 1018 N N . TRP A 1 129 ? -5.707 -3.808 12.435 1.00 94.69 129 TRP A N 1
ATOM 1019 C CA . TRP A 1 129 ? -5.374 -3.294 11.112 1.00 94.69 129 TRP A CA 1
ATOM 1020 C C . TRP A 1 129 ? -4.770 -4.379 10.220 1.00 94.69 129 TRP A C 1
ATOM 1022 O O . TRP A 1 129 ? -3.958 -5.194 10.647 1.00 94.69 129 TRP A O 1
ATOM 1032 N N . THR A 1 130 ? -5.173 -4.382 8.955 1.00 95.38 130 THR A N 1
ATOM 1033 C CA . THR A 1 130 ? -4.687 -5.286 7.912 1.00 95.38 130 THR A CA 1
ATOM 1034 C C . THR A 1 130 ? -3.996 -4.488 6.818 1.00 95.38 130 THR A C 1
ATOM 1036 O O . THR A 1 130 ? -4.403 -3.375 6.474 1.00 95.38 130 THR A O 1
ATOM 1039 N N . ASN A 1 131 ? -2.942 -5.073 6.259 1.00 95.81 131 ASN A N 1
ATOM 1040 C CA . ASN A 1 131 ? -2.196 -4.484 5.163 1.00 95.81 131 ASN A CA 1
ATOM 1041 C C . ASN A 1 131 ? -3.097 -4.290 3.924 1.00 95.81 131 ASN A C 1
ATOM 1043 O O . ASN A 1 131 ? -3.772 -5.220 3.475 1.00 95.81 131 ASN A O 1
ATOM 1047 N N . ALA A 1 132 ? -3.104 -3.079 3.361 1.00 96.19 132 ALA A N 1
ATOM 1048 C CA . ALA A 1 132 ? -3.900 -2.755 2.180 1.00 96.19 132 ALA A CA 1
ATOM 1049 C C . ALA A 1 132 ? -3.391 -3.421 0.893 1.00 96.19 132 ALA A C 1
ATOM 1051 O O . ALA A 1 132 ? -4.142 -3.490 -0.084 1.00 96.19 132 ALA A O 1
ATOM 1052 N N . SER A 1 133 ? -2.177 -3.982 0.896 1.00 97.31 133 SER A N 1
ATOM 1053 C CA . SER A 1 133 ? -1.649 -4.776 -0.216 1.00 97.31 133 SER A CA 1
ATOM 1054 C C . SER A 1 133 ? -2.574 -5.949 -0.555 1.00 97.31 133 SER A C 1
ATOM 1056 O O . SER A 1 133 ? -2.815 -6.220 -1.731 1.00 97.31 133 SER A O 1
ATOM 1058 N N . PHE A 1 134 ? -3.195 -6.576 0.451 1.00 96.75 134 PHE A N 1
ATOM 1059 C CA . PHE A 1 134 ? -4.167 -7.653 0.253 1.00 96.75 134 PHE A CA 1
ATOM 1060 C C . PHE A 1 134 ? -5.483 -7.166 -0.352 1.00 96.75 134 PHE A C 1
ATOM 1062 O O . PHE A 1 134 ? -6.035 -7.822 -1.235 1.00 96.75 134 PHE A O 1
ATOM 1069 N N . ALA A 1 135 ? -5.980 -6.003 0.076 1.00 95.81 135 ALA A N 1
ATOM 1070 C CA . ALA A 1 135 ? -7.179 -5.411 -0.514 1.00 95.81 135 ALA A CA 1
ATOM 1071 C C . ALA A 1 135 ? -6.940 -5.030 -1.987 1.00 95.81 135 ALA A C 1
ATOM 1073 O O . ALA A 1 135 ? -7.794 -5.257 -2.845 1.00 95.81 135 ALA A O 1
ATOM 1074 N N . PHE A 1 136 ? -5.747 -4.520 -2.301 1.00 96.81 136 PHE A N 1
ATOM 1075 C CA . PHE A 1 136 ? -5.342 -4.237 -3.673 1.00 96.81 136 PHE A CA 1
ATOM 1076 C C . PHE A 1 136 ? -5.206 -5.518 -4.510 1.00 96.81 136 PHE A C 1
ATOM 1078 O O . PHE A 1 136 ? -5.726 -5.584 -5.625 1.00 96.81 136 PHE A O 1
ATOM 1085 N N . ALA A 1 137 ? -4.594 -6.566 -3.955 1.00 96.56 137 ALA A N 1
ATOM 1086 C CA . ALA A 1 137 ? -4.490 -7.873 -4.598 1.00 96.56 137 ALA A CA 1
ATOM 1087 C C . ALA A 1 137 ? -5.868 -8.477 -4.914 1.00 96.56 137 ALA A C 1
ATOM 1089 O O . ALA A 1 137 ? -6.075 -9.004 -6.007 1.00 96.56 137 ALA A O 1
ATOM 1090 N N . ALA A 1 138 ? -6.840 -8.342 -4.005 1.00 95.75 138 ALA A N 1
ATOM 1091 C CA . ALA A 1 138 ? -8.212 -8.785 -4.245 1.00 95.75 138 ALA A CA 1
ATOM 1092 C C . ALA A 1 138 ? -8.836 -8.088 -5.470 1.00 95.75 138 ALA A C 1
ATOM 1094 O O . ALA A 1 138 ? -9.501 -8.740 -6.278 1.00 95.75 138 ALA A O 1
ATOM 1095 N N . ASN A 1 139 ? -8.569 -6.792 -5.668 1.00 96.06 139 ASN A N 1
ATOM 1096 C CA . ASN A 1 139 ? -9.009 -6.069 -6.865 1.00 96.06 139 ASN A CA 1
ATOM 1097 C C . ASN A 1 139 ? -8.286 -6.539 -8.137 1.00 96.06 139 ASN A C 1
ATOM 1099 O O . ASN A 1 139 ? -8.929 -6.668 -9.180 1.00 96.06 139 ASN A O 1
ATOM 1103 N N . MET A 1 140 ? -6.986 -6.854 -8.064 1.00 96.44 140 MET A N 1
ATOM 1104 C CA . MET A 1 140 ? -6.248 -7.440 -9.195 1.00 96.44 140 MET A CA 1
ATOM 1105 C C . MET A 1 140 ? -6.870 -8.767 -9.635 1.00 96.44 140 MET A C 1
ATOM 1107 O O . MET A 1 140 ? -7.211 -8.930 -10.807 1.00 96.44 140 MET A O 1
ATOM 1111 N N . VAL A 1 141 ? -7.106 -9.675 -8.683 1.00 96.06 141 VAL A N 1
ATOM 1112 C CA . VAL A 1 141 ? -7.749 -10.972 -8.937 1.00 96.06 141 VAL A CA 1
ATOM 1113 C C . VAL A 1 141 ? -9.155 -10.779 -9.506 1.00 96.06 141 VAL A C 1
ATOM 1115 O O . VAL A 1 141 ? -9.505 -11.398 -10.509 1.00 96.06 141 VAL A O 1
ATOM 1118 N N . LYS A 1 142 ? -9.953 -9.870 -8.937 1.00 95.38 142 LYS A N 1
ATOM 1119 C CA . LYS A 1 142 ? -11.303 -9.559 -9.431 1.00 95.38 142 LYS A CA 1
ATOM 1120 C C . LYS A 1 142 ? -11.291 -9.031 -10.869 1.00 95.38 142 LYS A C 1
ATOM 1122 O O . LYS A 1 142 ? -12.132 -9.438 -11.671 1.00 95.38 142 LYS A O 1
ATOM 1127 N N . SER A 1 143 ? -10.351 -8.147 -11.208 1.00 96.19 143 SER A N 1
ATOM 1128 C CA . SER A 1 143 ? -10.186 -7.640 -12.575 1.00 96.19 143 SER A CA 1
ATOM 1129 C C . SER A 1 143 ? -9.820 -8.764 -13.540 1.00 96.19 143 SER A C 1
ATOM 1131 O O . SER A 1 143 ? -10.403 -8.845 -14.623 1.00 96.19 143 SER A O 1
ATOM 1133 N N . PHE A 1 144 ? -8.891 -9.637 -13.143 1.00 95.94 144 PHE A N 1
ATOM 1134 C CA . PHE A 1 144 ? -8.461 -10.768 -13.958 1.00 95.94 144 PHE A CA 1
ATOM 1135 C C . PHE A 1 144 ? -9.597 -11.764 -14.201 1.00 95.94 144 PHE A C 1
ATOM 1137 O O . PHE A 1 144 ? -9.870 -12.094 -15.347 1.00 95.94 144 PHE A O 1
ATOM 1144 N N . ILE A 1 145 ? -10.328 -12.168 -13.157 1.00 95.56 145 ILE A N 1
ATOM 1145 C CA . ILE A 1 145 ? -11.474 -13.084 -13.285 1.00 95.56 145 ILE A CA 1
ATOM 1146 C C . ILE A 1 145 ? -12.533 -12.516 -14.236 1.00 95.56 145 ILE A C 1
ATOM 1148 O O . ILE A 1 145 ? -13.112 -13.250 -15.032 1.00 95.56 145 ILE A O 1
ATOM 1152 N N . LYS A 1 146 ? -12.801 -11.208 -14.162 1.00 93.94 146 LYS A N 1
ATOM 1153 C CA . LYS A 1 146 ? -13.857 -10.578 -14.961 1.00 93.94 146 LYS A CA 1
ATOM 1154 C C . LYS A 1 146 ? -13.458 -10.363 -16.422 1.00 93.94 146 LYS A C 1
ATOM 1156 O O . LYS A 1 146 ? -14.304 -10.494 -17.300 1.00 93.94 146 LYS A O 1
ATOM 1161 N N . ASN A 1 147 ? -12.208 -9.974 -16.670 1.00 92.12 147 ASN A N 1
ATOM 1162 C CA . ASN A 1 147 ? -11.796 -9.432 -17.966 1.00 92.12 147 ASN A CA 1
ATOM 1163 C C . ASN A 1 147 ? -10.641 -10.202 -18.628 1.00 92.12 147 ASN A C 1
ATOM 1165 O O . ASN A 1 147 ? -10.284 -9.875 -19.753 1.00 92.12 147 ASN A O 1
ATOM 1169 N N . GLY A 1 148 ? -10.004 -11.149 -17.937 1.00 93.31 148 GLY A N 1
ATOM 1170 C CA . GLY A 1 148 ? -8.747 -11.788 -18.355 1.00 93.31 148 GLY A CA 1
ATOM 1171 C C . GLY A 1 148 ? -7.504 -10.899 -18.203 1.00 93.31 148 GLY A C 1
ATOM 1172 O O . GLY A 1 148 ? -6.398 -11.336 -18.500 1.00 93.31 148 GLY A O 1
ATOM 1173 N N . TRP A 1 149 ? -7.668 -9.658 -17.725 1.00 92.88 149 TRP A N 1
ATOM 1174 C CA . TRP A 1 149 ? -6.599 -8.664 -17.595 1.00 92.88 149 TRP A CA 1
ATOM 1175 C C . TRP A 1 149 ? -6.720 -7.871 -16.289 1.00 92.88 149 TRP A C 1
ATOM 1177 O O . TRP A 1 149 ? -7.820 -7.521 -15.851 1.00 92.88 149 TRP A O 1
ATOM 1187 N N . CYS A 1 150 ? -5.584 -7.493 -15.702 1.00 92.94 150 CYS A N 1
ATOM 1188 C CA . CYS A 1 150 ? -5.497 -6.692 -14.472 1.00 92.94 150 CYS A CA 1
ATOM 1189 C C . CYS A 1 150 ? -5.528 -5.172 -14.735 1.00 92.94 150 CYS A C 1
ATOM 1191 O O . CYS A 1 150 ? -4.700 -4.434 -14.210 1.00 92.94 150 CYS A O 1
ATOM 1193 N N . VAL A 1 151 ? -6.455 -4.685 -15.568 1.00 91.75 151 VAL A N 1
ATOM 1194 C CA . VAL A 1 151 ? -6.535 -3.253 -15.940 1.00 91.75 151 VAL A CA 1
ATOM 1195 C C . VAL A 1 151 ? -7.572 -2.464 -15.132 1.00 91.75 151 VAL A C 1
ATOM 1197 O O . VAL A 1 151 ? -7.407 -1.264 -14.912 1.00 91.75 151 VAL A O 1
ATOM 1200 N N . GLN A 1 152 ? -8.629 -3.123 -14.647 1.00 93.00 152 GLN A N 1
ATOM 1201 C CA . GLN A 1 152 ? -9.712 -2.506 -13.872 1.00 93.00 152 GLN A CA 1
ATOM 1202 C C . GLN A 1 152 ? -9.431 -2.615 -12.371 1.00 93.00 152 GLN A C 1
ATOM 1204 O O . GLN A 1 152 ? -10.127 -3.315 -11.641 1.00 93.00 152 GLN A O 1
ATOM 1209 N N . ILE A 1 153 ? -8.369 -1.946 -11.921 1.00 94.31 153 ILE A N 1
ATOM 1210 C CA . ILE A 1 153 ? -7.878 -2.016 -10.532 1.00 94.31 153 ILE A CA 1
ATOM 1211 C C . ILE A 1 153 ? -7.849 -0.650 -9.835 1.00 94.31 153 ILE A C 1
ATOM 1213 O O . ILE A 1 153 ? -7.354 -0.527 -8.717 1.00 94.31 153 ILE A O 1
ATOM 1217 N N . ARG A 1 154 ? -8.366 0.397 -10.489 1.00 93.19 154 ARG A N 1
ATOM 1218 C CA . ARG A 1 154 ? -8.330 1.780 -9.995 1.00 93.19 154 ARG A CA 1
ATOM 1219 C C . ARG A 1 154 ? -9.662 2.485 -10.210 1.00 93.19 154 ARG A C 1
ATOM 1221 O O . ARG A 1 154 ? -10.359 2.207 -11.175 1.00 93.19 154 ARG A O 1
ATOM 1228 N N . GLY A 1 155 ? -9.968 3.454 -9.353 1.00 92.06 155 GLY A N 1
ATOM 1229 C CA . GLY A 1 155 ? -11.180 4.270 -9.441 1.00 92.06 155 GLY A CA 1
ATOM 1230 C C . GLY A 1 155 ? -12.431 3.579 -8.867 1.00 92.06 155 GLY A C 1
ATOM 1231 O O . GLY A 1 155 ? -12.556 2.356 -8.972 1.00 92.06 155 GLY A O 1
ATOM 1232 N N . PRO A 1 156 ? -13.389 4.336 -8.293 1.00 90.25 156 PRO A N 1
ATOM 1233 C CA . PRO A 1 156 ? -14.546 3.757 -7.598 1.00 90.25 156 PRO A CA 1
ATOM 1234 C C . PRO A 1 156 ? -15.440 2.890 -8.493 1.00 90.25 156 PRO A C 1
ATOM 1236 O O . PRO A 1 156 ? -15.909 1.836 -8.081 1.00 90.25 156 PRO A O 1
ATOM 1239 N N . GLN A 1 157 ? -15.649 3.309 -9.742 1.00 89.75 157 GLN A N 1
ATOM 1240 C CA . GLN A 1 157 ? -16.488 2.590 -10.710 1.00 89.75 157 GLN A CA 1
ATOM 1241 C C . GLN A 1 157 ? -15.681 1.704 -11.672 1.00 89.75 157 GLN A C 1
ATOM 1243 O O . GLN A 1 157 ? -16.254 0.881 -12.380 1.00 89.75 157 GLN A O 1
ATOM 1248 N N . ALA A 1 158 ? -14.352 1.837 -11.681 1.00 90.62 158 ALA A N 1
ATOM 1249 C CA . ALA A 1 158 ? -13.453 1.160 -12.617 1.00 90.62 158 ALA A CA 1
ATOM 1250 C C . ALA A 1 158 ? -12.673 -0.003 -11.966 1.00 90.62 158 ALA A C 1
ATOM 1252 O O . ALA A 1 158 ? -11.580 -0.359 -12.401 1.00 90.62 158 ALA A O 1
ATOM 1253 N N . GLY A 1 159 ? -13.270 -0.621 -10.939 1.00 89.50 159 GLY A N 1
ATOM 1254 C CA . GLY A 1 159 ? -12.798 -1.870 -10.325 1.00 89.50 159 GLY A CA 1
ATOM 1255 C C . GLY A 1 159 ? -11.820 -1.710 -9.158 1.00 89.50 159 GLY A C 1
ATOM 1256 O O . GLY A 1 159 ? -11.421 -2.707 -8.569 1.00 89.50 159 GLY A O 1
ATOM 1257 N N . GLY A 1 160 ? -11.490 -0.475 -8.767 1.00 92.94 160 GLY A N 1
ATOM 1258 C CA . GLY A 1 160 ? -10.650 -0.197 -7.595 1.00 92.94 160 GLY A CA 1
ATOM 1259 C C . GLY A 1 160 ? -11.401 -0.110 -6.260 1.00 92.94 160 GLY A C 1
ATOM 1260 O O . GLY A 1 160 ? -10.768 0.091 -5.227 1.00 92.94 160 GLY A O 1
ATOM 1261 N N . ALA A 1 161 ? -12.734 -0.215 -6.250 1.00 94.62 161 ALA A N 1
ATOM 1262 C CA . ALA A 1 161 ? -13.517 -0.110 -5.020 1.00 94.62 161 ALA A CA 1
ATOM 1263 C C . ALA A 1 161 ? -13.365 -1.351 -4.130 1.00 94.62 161 ALA A C 1
ATOM 1265 O O . ALA A 1 161 ? -13.739 -2.458 -4.521 1.00 94.62 161 ALA A O 1
ATOM 1266 N N . VAL A 1 162 ? -12.892 -1.131 -2.902 1.00 93.44 162 VAL A N 1
ATOM 1267 C CA . VAL A 1 162 ? -12.903 -2.125 -1.824 1.00 93.44 162 VAL A CA 1
ATOM 1268 C C . VAL A 1 162 ? -14.233 -2.000 -1.080 1.00 93.44 162 VAL A C 1
ATOM 1270 O O . VAL A 1 162 ? -14.517 -0.977 -0.463 1.00 93.44 162 VAL A O 1
ATOM 1273 N N . THR A 1 163 ? -15.077 -3.021 -1.190 1.00 92.25 163 THR A N 1
ATOM 1274 C CA . THR A 1 163 ? -16.434 -3.045 -0.618 1.00 92.25 163 THR A CA 1
ATOM 1275 C C . THR A 1 163 ? -16.494 -3.895 0.648 1.00 92.25 163 THR A C 1
ATOM 1277 O O . THR A 1 163 ? -15.626 -4.736 0.859 1.00 92.25 163 THR A O 1
ATOM 1280 N N . ASN A 1 164 ? -17.562 -3.745 1.439 1.00 91.12 164 ASN A N 1
ATOM 1281 C CA . ASN A 1 164 ? -17.816 -4.538 2.653 1.00 91.12 164 ASN A CA 1
ATOM 1282 C C . ASN A 1 164 ? -16.703 -4.429 3.708 1.00 91.12 164 ASN A C 1
ATOM 1284 O O . ASN A 1 164 ? -16.393 -5.403 4.393 1.00 91.12 164 ASN A O 1
ATOM 1288 N N . LEU A 1 165 ? -16.096 -3.246 3.836 1.00 93.56 165 LEU A N 1
ATOM 1289 C CA . LEU A 1 165 ? -15.166 -2.984 4.927 1.00 93.56 165 LEU A CA 1
ATOM 1290 C C . LEU A 1 165 ? -15.908 -3.017 6.276 1.00 93.56 165 LEU A C 1
ATOM 1292 O O . LEU A 1 165 ? -17.037 -2.522 6.349 1.00 93.56 165 LEU A O 1
ATOM 1296 N N . PRO A 1 166 ? -15.297 -3.568 7.339 1.00 92.44 166 PRO A N 1
ATOM 1297 C CA . PRO A 1 166 ? -15.861 -3.517 8.682 1.00 92.44 166 PRO A CA 1
ATOM 1298 C C . PRO A 1 166 ? -16.081 -2.069 9.142 1.00 92.44 166 PRO A C 1
ATOM 1300 O O . PRO A 1 166 ? -15.182 -1.238 9.033 1.00 92.44 166 PRO A O 1
ATOM 1303 N N . ILE A 1 167 ? -17.266 -1.775 9.684 1.00 91.19 167 ILE A N 1
ATOM 1304 C CA . ILE A 1 167 ? -17.616 -0.466 10.255 1.00 91.19 167 ILE A CA 1
ATOM 1305 C C . ILE A 1 167 ? -17.960 -0.664 11.728 1.00 91.19 167 ILE A C 1
ATOM 1307 O O . ILE A 1 167 ? -18.940 -1.333 12.053 1.00 91.19 167 ILE A O 1
ATOM 1311 N N . HIS A 1 168 ? -17.158 -0.087 12.621 1.00 90.50 168 HIS A N 1
ATOM 1312 C CA . HIS A 1 168 ? -17.444 -0.095 14.051 1.00 90.50 168 HIS A CA 1
ATOM 1313 C C . HIS A 1 168 ? -18.170 1.195 14.440 1.00 90.50 168 HIS A C 1
ATOM 1315 O O . HIS A 1 168 ? -17.577 2.271 14.442 1.00 90.50 168 HIS A O 1
ATOM 1321 N N . LEU A 1 169 ? -19.461 1.078 14.751 1.00 87.81 169 LEU A N 1
ATOM 1322 C CA . LEU A 1 169 ? -20.274 2.175 15.267 1.00 87.81 169 LEU A CA 1
ATOM 1323 C C . LEU A 1 169 ? -20.195 2.169 16.794 1.00 87.81 169 LEU A C 1
ATOM 1325 O O . LEU A 1 169 ? -20.502 1.160 17.424 1.00 87.81 169 LEU A O 1
ATOM 1329 N N . TYR A 1 170 ? -19.792 3.288 17.387 1.00 83.69 170 TYR A N 1
ATOM 1330 C CA . TYR A 1 170 ? -19.762 3.458 18.835 1.00 83.69 170 TYR A CA 1
ATOM 1331 C C . TYR A 1 170 ? -20.154 4.885 19.208 1.00 83.69 170 TYR A C 1
ATOM 1333 O O . TYR A 1 170 ? -19.941 5.822 18.441 1.00 83.69 170 TYR A O 1
ATOM 1341 N N . ASP A 1 171 ? -20.729 5.036 20.397 1.00 81.88 171 ASP A N 1
ATOM 1342 C CA . ASP A 1 171 ? -21.014 6.346 20.967 1.00 81.88 171 ASP A CA 1
ATOM 1343 C C . ASP A 1 171 ? -19.717 6.975 21.499 1.00 81.88 171 ASP A C 1
ATOM 1345 O O . ASP A 1 171 ? -18.957 6.325 22.226 1.00 81.88 171 ASP A O 1
ATOM 1349 N N . LEU A 1 172 ? -19.467 8.229 21.123 1.00 75.12 172 LEU A N 1
ATOM 1350 C CA . LEU A 1 172 ? -18.351 9.033 21.628 1.00 75.12 172 LEU A CA 1
ATOM 1351 C C . LEU A 1 172 ? -18.600 9.509 23.069 1.00 75.12 172 LEU A C 1
ATOM 1353 O O . LEU A 1 172 ? -17.657 9.940 23.730 1.00 75.12 172 LEU A O 1
ATOM 1357 N N . GLY A 1 173 ? -19.838 9.379 23.558 1.00 65.94 173 GLY A N 1
ATOM 1358 C CA . GLY A 1 173 ? -20.298 9.982 24.798 1.00 65.94 173 GLY A CA 1
ATOM 1359 C C . GLY A 1 173 ? -20.561 11.471 24.590 1.00 65.94 173 GLY A C 1
ATOM 1360 O O . GLY A 1 173 ? -19.781 12.183 23.958 1.00 65.94 173 GLY A O 1
ATOM 1361 N N . THR A 1 174 ? -21.678 11.966 25.117 1.00 55.44 174 THR A N 1
ATOM 1362 C CA . THR A 1 174 ? -21.848 13.405 25.330 1.00 55.44 174 THR A CA 1
ATOM 1363 C C . THR A 1 174 ? -20.779 13.854 26.321 1.00 55.44 174 THR A C 1
ATOM 1365 O O . THR A 1 174 ? -20.713 13.293 27.417 1.00 55.44 174 THR A O 1
ATOM 1368 N N . GLY A 1 175 ? -19.931 14.800 25.909 1.00 48.22 175 GLY A N 1
ATOM 1369 C CA . GLY A 1 175 ? -18.975 15.460 26.803 1.00 48.22 175 GLY A CA 1
ATOM 1370 C C . GLY A 1 175 ? -19.632 16.095 28.022 1.00 48.22 175 GLY A C 1
ATOM 1371 O O . GLY A 1 175 ? -20.855 16.365 27.970 1.00 48.22 175 GLY A O 1
#

InterPro domains:
  IPR010269 Type VI secretion system TssC-like [PTHR35565] (1-172)
  IPR010269 Type VI secretion system TssC-like [TIGR03355] (1-175)
  IPR044031 TssC1, N-terminal [PF05943] (1-172)

Foldseek 3Di:
DQPDVVDDQAAAAQDQDAAALDPVSLVVLLVVLVVCVVSVYAYEEAHALRNLPHPHPVVVVVPPDVPVSCVDPSNPSVVVSVPDPSNVSYHYDDDWAQPDDFEAPVGNDDDPDHDGQPCDDPDNVSTDTGTCSVLLVVLQVVCCVVPVGSPQCDDCVSSVDRPDGDDDDDDNDDD

Sequence (175 aa):
EYDTPGGEPIAAAISNYEFDRSPQDIALLRNISKVAAAAHMPFIGSVGPAFFGKENMEEVAAIKDIGNYFDRAEYIKWKAFRDSDDSRYIGLTMPRVLGRLPYGPDTVPVRSFNYVEQVKGPDHERYLWTNASFAFAANMVKSFIKNGWCVQIRGPQAGGAVTNLPIHLYDLGTG